Protein AF-A0A7J0DVC6-F1 (afdb_monomer)

pLDDT: mean 78.79, std 11.82, range [49.44, 97.19]

Sequence (98 aa):
MDFSSFLTSLGTSFMIFVILMLLFSWLSGKPGNKVIYYPNRILRGMDPWEGGSRTRSPITWIREALSSTERDVIAMSGVDSAAVYFVFLSTGLSLFSL

Organism: NCBI:txid165716

Structure (mmCIF, N/CA/C/O backbone):
data_AF-A0A7J0DVC6-F1
#
_entry.id   AF-A0A7J0DVC6-F1
#
loop_
_atom_site.group_PDB
_atom_site.id
_atom_site.type_symbol
_atom_site.label_atom_id
_atom_site.label_alt_id
_atom_site.label_comp_id
_atom_site.label_asym_id
_atom_site.label_entity_id
_atom_site.label_seq_id
_atom_site.pdbx_PDB_ins_code
_atom_site.Cartn_x
_atom_site.Cartn_y
_atom_site.Cartn_z
_atom_site.occupancy
_atom_site.B_iso_or_equiv
_atom_site.auth_seq_id
_atom_site.auth_comp_id
_atom_site.auth_asym_id
_atom_site.auth_atom_id
_atom_site.pdbx_PDB_model_num
ATOM 1 N N . MET A 1 1 ? 19.741 4.061 -23.049 1.00 61.84 1 MET A N 1
ATOM 2 C CA . MET A 1 1 ? 20.316 4.079 -21.688 1.00 61.84 1 MET A CA 1
ATOM 3 C C . MET A 1 1 ? 21.285 2.927 -21.578 1.00 61.84 1 MET A C 1
ATOM 5 O O . MET A 1 1 ? 20.954 1.852 -22.066 1.00 61.84 1 MET A O 1
ATOM 9 N N . ASP A 1 2 ? 22.436 3.136 -20.949 1.00 90.69 2 ASP A N 1
ATOM 10 C CA . ASP A 1 2 ? 23.340 2.031 -20.636 1.00 90.69 2 ASP A CA 1
ATOM 11 C C . ASP A 1 2 ? 22.668 1.090 -19.635 1.00 90.69 2 ASP A C 1
ATOM 13 O O . ASP A 1 2 ? 22.062 1.536 -18.656 1.00 90.69 2 ASP A O 1
ATOM 17 N N . PHE A 1 3 ? 22.761 -0.217 -19.885 1.00 90.56 3 PHE A N 1
ATOM 18 C CA . PHE A 1 3 ? 22.112 -1.241 -19.062 1.00 90.56 3 PHE A CA 1
ATOM 19 C C . PHE A 1 3 ? 22.518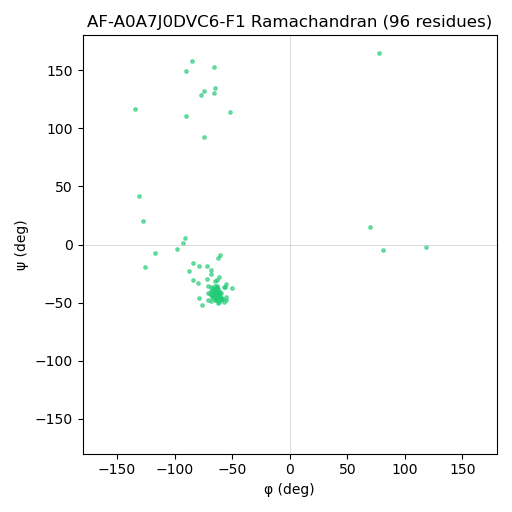 -1.140 -17.584 1.00 90.56 3 PHE A C 1
ATOM 21 O O . PHE A 1 3 ? 21.682 -1.293 -16.699 1.00 90.56 3 PHE A O 1
ATOM 28 N N . SER A 1 4 ? 23.780 -0.794 -17.317 1.00 91.06 4 SER A N 1
ATOM 29 C CA . SER A 1 4 ? 24.296 -0.561 -15.962 1.00 91.06 4 SER A CA 1
ATOM 30 C C . SER A 1 4 ? 23.584 0.599 -15.252 1.00 91.06 4 SER A C 1
ATOM 32 O O . SER A 1 4 ? 23.185 0.483 -14.091 1.00 91.06 4 SER A O 1
ATOM 34 N N . SER A 1 5 ? 23.345 1.701 -15.966 1.00 91.44 5 SER A N 1
ATOM 35 C CA . SER A 1 5 ? 22.646 2.877 -15.441 1.00 91.44 5 SER A CA 1
ATOM 36 C C . SER A 1 5 ? 21.169 2.579 -15.178 1.00 91.44 5 SER A C 1
ATOM 38 O O . SER A 1 5 ? 20.636 2.968 -14.139 1.00 91.44 5 SER A O 1
ATOM 40 N N . PHE A 1 6 ? 20.521 1.823 -16.073 1.00 93.88 6 PHE A N 1
ATOM 41 C CA . PHE A 1 6 ? 19.160 1.327 -15.856 1.00 93.88 6 PHE A CA 1
ATOM 42 C C . PHE A 1 6 ? 19.082 0.415 -14.625 1.00 93.88 6 PHE A C 1
ATOM 44 O O . PHE A 1 6 ? 18.245 0.637 -13.752 1.00 93.88 6 PHE A O 1
ATOM 51 N N . LEU A 1 7 ? 19.979 -0.569 -14.517 1.00 94.88 7 LEU A N 1
ATOM 52 C CA . LEU A 1 7 ? 19.994 -1.527 -13.413 1.00 94.88 7 LEU A CA 1
ATOM 53 C C . LEU A 1 7 ? 20.259 -0.844 -12.067 1.00 94.88 7 LEU A C 1
ATOM 55 O O . LEU A 1 7 ? 19.616 -1.172 -11.071 1.00 94.88 7 LEU A O 1
ATOM 59 N N . THR A 1 8 ? 21.151 0.146 -12.043 1.00 95.62 8 THR A N 1
ATOM 60 C CA . THR A 1 8 ? 21.430 0.950 -10.847 1.00 95.62 8 THR A CA 1
ATOM 61 C C . THR A 1 8 ? 20.203 1.758 -10.430 1.00 95.62 8 THR A C 1
ATOM 63 O O . THR A 1 8 ? 19.822 1.742 -9.258 1.00 95.62 8 THR A O 1
ATOM 66 N N . SER A 1 9 ? 19.537 2.428 -11.376 1.00 94.75 9 SER A N 1
ATOM 67 C CA . SER A 1 9 ? 18.305 3.170 -11.087 1.00 94.75 9 SER A CA 1
ATOM 68 C C . SER A 1 9 ? 17.196 2.241 -10.589 1.00 94.75 9 SER A C 1
ATOM 70 O O . SER A 1 9 ? 16.537 2.545 -9.601 1.00 94.75 9 SER A O 1
ATOM 72 N N . LEU A 1 10 ? 17.009 1.088 -11.232 1.00 95.75 10 LEU A N 1
ATOM 73 C CA . LEU A 1 10 ? 15.987 0.122 -10.844 1.00 95.75 10 LEU A CA 1
ATOM 74 C C . LEU A 1 10 ? 16.260 -0.442 -9.445 1.00 95.75 10 LEU A C 1
ATOM 76 O O . LEU A 1 10 ? 15.367 -0.463 -8.602 1.00 95.75 10 LEU A O 1
ATOM 80 N N . GLY A 1 11 ? 17.498 -0.865 -9.184 1.00 96.75 11 GLY A N 1
ATOM 81 C CA . GLY A 1 11 ? 17.900 -1.435 -7.901 1.00 96.75 11 GLY A CA 1
ATOM 82 C C . GLY A 1 11 ? 17.790 -0.434 -6.751 1.00 96.75 11 GLY A C 1
ATOM 83 O O . GLY A 1 11 ? 17.277 -0.778 -5.687 1.00 96.75 11 GLY A O 1
ATOM 84 N N . THR A 1 12 ? 18.205 0.817 -6.965 1.00 97.00 12 THR A N 1
ATOM 85 C CA . THR A 1 12 ? 18.079 1.877 -5.951 1.00 97.00 12 THR A CA 1
ATOM 86 C C . THR A 1 12 ? 16.616 2.202 -5.654 1.00 97.00 12 THR A C 1
ATOM 88 O O . THR A 1 12 ? 16.227 2.202 -4.486 1.00 97.00 12 THR A O 1
ATOM 91 N N . SER A 1 13 ? 15.777 2.396 -6.678 1.00 96.06 13 SER A N 1
ATOM 92 C CA . SER A 1 13 ? 14.338 2.620 -6.487 1.00 96.06 13 SER A CA 1
ATOM 93 C C . SER A 1 13 ? 13.654 1.436 -5.799 1.00 96.06 13 SER A C 1
ATOM 95 O O . SER A 1 13 ? 12.842 1.638 -4.897 1.00 96.06 13 SER A O 1
ATOM 97 N N . PHE A 1 14 ? 14.012 0.203 -6.163 1.00 95.31 14 PHE A N 1
ATOM 98 C CA . PHE A 1 14 ? 13.474 -1.001 -5.535 1.00 95.31 14 PHE A CA 1
ATOM 99 C C . PHE A 1 14 ? 13.884 -1.120 -4.060 1.00 95.31 14 PHE A C 1
ATOM 101 O O . PHE A 1 14 ? 13.047 -1.416 -3.211 1.00 95.31 14 PHE A O 1
ATOM 108 N N . MET A 1 15 ? 15.143 -0.832 -3.721 1.00 97.19 15 MET A N 1
ATOM 109 C CA . MET A 1 15 ? 15.597 -0.837 -2.325 1.00 97.19 15 MET A CA 1
ATOM 110 C C . MET A 1 15 ? 14.875 0.209 -1.480 1.00 97.19 15 MET A C 1
ATOM 112 O O . MET A 1 15 ? 14.421 -0.097 -0.378 1.00 97.19 15 MET A O 1
ATOM 116 N N . ILE A 1 16 ? 14.702 1.422 -2.011 1.00 96.44 16 ILE A N 1
ATOM 117 C CA . ILE A 1 16 ? 13.916 2.469 -1.349 1.00 96.44 16 ILE A CA 1
ATOM 118 C C . ILE A 1 16 ? 12.480 1.986 -1.125 1.00 96.44 16 ILE A C 1
ATOM 120 O O . ILE A 1 16 ? 11.963 2.101 -0.015 1.00 96.44 16 ILE A O 1
ATOM 124 N N . PHE A 1 17 ? 11.855 1.393 -2.145 1.00 93.88 17 PHE A N 1
ATOM 125 C CA . PHE A 1 17 ? 10.514 0.825 -2.034 1.00 93.88 17 PHE A CA 1
ATOM 126 C C . PHE A 1 17 ? 10.419 -0.212 -0.904 1.00 93.88 17 PHE A C 1
ATOM 128 O O . PHE A 1 17 ? 9.527 -0.117 -0.062 1.00 93.88 17 PHE A O 1
ATOM 135 N N . VAL A 1 18 ? 11.362 -1.156 -0.819 1.00 92.69 18 VAL A N 1
ATOM 136 C CA . VAL A 1 18 ? 11.384 -2.174 0.245 1.00 92.69 18 VAL A CA 1
ATOM 137 C C . VAL A 1 18 ? 11.504 -1.535 1.632 1.00 92.69 18 VAL A C 1
ATOM 139 O O . VAL A 1 18 ? 10.744 -1.888 2.535 1.00 92.69 18 VAL A O 1
ATOM 142 N N . ILE A 1 19 ? 12.405 -0.562 1.805 1.00 95.00 19 ILE A N 1
ATOM 143 C CA . ILE A 1 19 ? 12.581 0.155 3.078 1.00 95.00 19 ILE A CA 1
ATOM 144 C C . ILE A 1 19 ? 11.284 0.865 3.482 1.00 95.00 19 ILE A C 1
ATOM 146 O O . ILE A 1 19 ? 10.847 0.756 4.630 1.00 95.00 19 ILE A O 1
ATOM 150 N N . LEU A 1 20 ? 10.632 1.552 2.542 1.00 93.00 20 LEU A N 1
ATOM 151 C CA . LEU A 1 20 ? 9.365 2.238 2.792 1.00 93.00 20 LEU A CA 1
ATOM 152 C C . LEU A 1 20 ? 8.244 1.262 3.165 1.00 93.00 20 LEU A C 1
ATOM 154 O O . LEU A 1 20 ? 7.481 1.542 4.088 1.00 93.00 20 LEU A O 1
ATOM 158 N N . MET A 1 21 ? 8.166 0.098 2.515 1.00 88.00 21 MET A N 1
ATOM 159 C CA . MET A 1 21 ? 7.174 -0.930 2.849 1.00 88.00 21 MET A CA 1
ATOM 160 C C . MET A 1 21 ? 7.377 -1.500 4.259 1.00 88.00 21 MET A C 1
ATOM 162 O O . MET A 1 21 ? 6.400 -1.734 4.977 1.00 88.00 21 MET A O 1
ATOM 166 N N . LEU A 1 22 ? 8.630 -1.683 4.690 1.00 89.06 22 LEU A N 1
ATOM 167 C CA . LEU A 1 22 ? 8.950 -2.108 6.056 1.00 89.06 22 LEU A CA 1
ATOM 168 C C . LEU A 1 22 ? 8.575 -1.035 7.084 1.00 89.06 22 LEU A C 1
ATOM 170 O O . LEU A 1 22 ? 7.927 -1.347 8.086 1.00 89.06 22 LEU A O 1
ATOM 174 N N . LEU A 1 23 ? 8.917 0.230 6.815 1.00 90.50 23 LEU A N 1
ATOM 175 C CA . LEU A 1 23 ? 8.518 1.360 7.656 1.00 90.50 23 LEU A CA 1
ATOM 176 C C . LEU A 1 23 ? 6.994 1.451 7.766 1.00 90.50 23 LEU A C 1
ATOM 178 O O . LEU A 1 23 ? 6.467 1.539 8.871 1.00 90.50 23 LEU A O 1
ATOM 182 N N . PHE A 1 24 ? 6.270 1.355 6.651 1.00 87.19 24 PHE A N 1
ATOM 183 C CA . PHE A 1 24 ? 4.809 1.359 6.643 1.00 87.19 24 P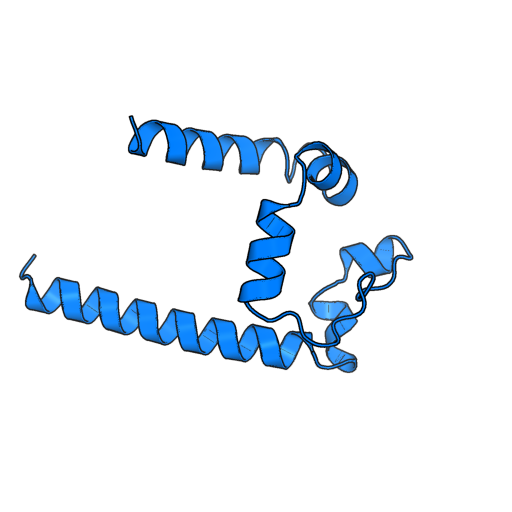HE A CA 1
ATOM 184 C C . PHE A 1 24 ? 4.223 0.244 7.517 1.00 87.19 24 PHE A C 1
ATOM 186 O O . PHE A 1 24 ? 3.366 0.502 8.367 1.00 87.19 24 PHE A O 1
ATOM 193 N N . SER A 1 25 ? 4.695 -0.994 7.346 1.00 84.31 25 SER A N 1
ATOM 194 C CA . SER A 1 25 ? 4.190 -2.131 8.119 1.00 84.31 25 SER A CA 1
ATOM 195 C C . SER A 1 25 ? 4.459 -1.960 9.619 1.00 84.31 25 SER A C 1
ATOM 197 O O . SER A 1 25 ? 3.595 -2.243 10.450 1.00 84.31 25 SER A O 1
ATOM 199 N N . TRP A 1 26 ? 5.622 -1.409 9.974 1.00 84.44 26 TRP A N 1
ATOM 200 C CA . TRP A 1 26 ? 5.980 -1.144 11.363 1.00 84.44 26 TRP A CA 1
ATOM 201 C C . TRP A 1 26 ? 5.176 0.004 11.989 1.00 84.44 26 TRP A C 1
ATOM 203 O O . TRP A 1 26 ? 4.642 -0.144 13.092 1.00 84.44 26 TRP A O 1
ATOM 213 N N . LEU A 1 27 ? 5.064 1.149 11.306 1.00 85.69 27 LEU A N 1
ATOM 214 C CA . LEU A 1 27 ? 4.364 2.321 11.833 1.00 85.69 27 LEU A CA 1
ATOM 215 C C . LEU A 1 27 ? 2.846 2.125 11.883 1.00 85.69 27 LEU A C 1
ATOM 217 O O . LEU A 1 27 ? 2.228 2.592 12.841 1.00 85.69 27 LEU A O 1
ATOM 221 N N . SER A 1 28 ? 2.248 1.428 10.913 1.00 80.44 28 SER A N 1
ATOM 222 C CA . SER A 1 28 ? 0.804 1.145 10.902 1.00 80.44 28 SER A CA 1
ATOM 223 C C . SER A 1 28 ? 0.375 0.181 12.015 1.00 80.44 28 SER A C 1
ATOM 225 O O . SER A 1 28 ? -0.763 0.250 12.478 1.00 80.44 28 SER A O 1
ATOM 227 N N . GLY A 1 29 ? 1.290 -0.670 12.499 1.00 75.25 29 GLY A N 1
ATOM 228 C CA . GLY A 1 29 ? 1.086 -1.570 13.641 1.00 75.25 29 GLY A CA 1
ATOM 229 C C . GLY A 1 29 ? 1.032 -0.877 15.008 1.00 75.25 29 GLY A C 1
ATOM 230 O O . GLY A 1 29 ? 0.547 -1.458 15.983 1.00 75.25 29 GLY A O 1
ATOM 231 N N . LYS A 1 30 ? 1.525 0.364 15.124 1.00 82.12 30 LYS A N 1
ATOM 232 C CA . LYS A 1 30 ? 1.555 1.079 16.408 1.00 82.12 30 LYS A CA 1
ATOM 233 C C . LYS A 1 30 ? 0.163 1.628 16.758 1.00 82.12 30 LYS A C 1
ATOM 235 O O . LYS A 1 30 ? -0.420 2.360 15.960 1.00 82.12 30 LYS A O 1
ATOM 240 N N . PRO A 1 31 ? -0.361 1.372 17.974 1.00 78.56 31 PRO A N 1
ATOM 241 C CA . PRO A 1 31 ? -1.721 1.766 18.346 1.00 78.56 31 PRO A CA 1
ATOM 242 C C . PRO A 1 31 ? -1.942 3.285 18.348 1.00 78.56 31 PRO A C 1
ATOM 244 O O . PRO A 1 31 ? -3.042 3.726 18.032 1.00 78.56 31 PRO A O 1
ATOM 247 N N . GLY A 1 32 ? -0.903 4.079 18.635 1.00 82.25 32 GLY A N 1
ATOM 248 C CA . GLY A 1 32 ? -0.968 5.544 18.567 1.00 82.25 32 GLY A CA 1
ATOM 249 C C . GLY A 1 32 ? -1.112 6.097 17.145 1.00 82.25 32 GLY A C 1
ATOM 250 O O . GLY A 1 32 ? -1.635 7.188 16.964 1.00 82.25 32 GLY A O 1
ATOM 251 N N . ASN A 1 33 ? -0.731 5.325 16.124 1.00 86.12 33 ASN A N 1
ATOM 252 C CA . ASN A 1 33 ? -0.765 5.771 14.732 1.00 86.12 33 ASN A CA 1
ATOM 253 C C . ASN A 1 33 ? -2.072 5.397 14.015 1.00 86.12 33 ASN A C 1
ATOM 255 O O . ASN A 1 33 ? -2.231 5.700 12.832 1.00 86.12 33 ASN A O 1
ATOM 259 N N . LYS A 1 34 ? -3.030 4.755 14.702 1.00 81.62 34 LYS A N 1
ATOM 260 C CA . LYS A 1 34 ? -4.298 4.317 14.091 1.00 81.62 34 LYS A CA 1
ATOM 261 C C . LYS A 1 34 ? -5.076 5.475 13.461 1.00 81.62 34 LYS A C 1
ATOM 263 O O . LYS A 1 34 ? -5.654 5.296 12.397 1.00 81.62 34 LYS A O 1
ATOM 268 N N . VAL A 1 35 ? -5.044 6.654 14.085 1.00 83.44 35 VAL A N 1
ATOM 269 C CA . VAL A 1 35 ? -5.725 7.863 13.589 1.00 83.44 35 VAL A CA 1
ATOM 270 C C . VAL A 1 35 ? -5.133 8.349 12.262 1.00 83.44 35 VAL A C 1
ATOM 272 O O . VAL A 1 35 ? -5.861 8.859 11.421 1.00 83.44 35 VAL A O 1
ATOM 275 N N . ILE A 1 36 ? -3.832 8.133 12.045 1.00 86.12 36 ILE A N 1
ATOM 276 C CA . ILE A 1 36 ? -3.124 8.544 10.826 1.00 86.12 36 ILE A CA 1
ATOM 277 C C . ILE A 1 36 ? -3.398 7.556 9.686 1.00 86.12 36 ILE A C 1
ATOM 279 O O . ILE A 1 36 ? -3.687 7.969 8.568 1.00 86.12 36 ILE A O 1
ATOM 283 N N . TYR A 1 37 ? -3.320 6.250 9.963 1.00 83.75 37 TYR A N 1
ATOM 284 C CA . TYR A 1 37 ? -3.424 5.216 8.924 1.00 83.75 37 TYR A CA 1
ATOM 285 C C . TYR A 1 37 ? -4.857 4.765 8.619 1.00 83.75 37 TYR A C 1
ATOM 287 O O . TYR A 1 37 ? -5.108 4.252 7.532 1.00 83.75 37 TYR A O 1
ATOM 295 N N . TYR A 1 38 ? -5.801 4.950 9.545 1.00 80.56 38 TYR A N 1
ATOM 296 C CA . TYR A 1 38 ? -7.185 4.489 9.392 1.00 80.56 38 TYR A CA 1
ATOM 297 C C . TYR A 1 38 ? -8.251 5.558 9.710 1.00 80.56 38 TYR A C 1
ATOM 299 O O . TYR A 1 38 ? -9.277 5.220 10.308 1.00 80.56 38 TYR A O 1
ATOM 307 N N . PRO A 1 39 ? -8.086 6.831 9.297 1.00 82.75 39 PRO A N 1
ATOM 308 C CA . PRO A 1 39 ? -9.024 7.897 9.652 1.00 82.75 39 PRO A CA 1
ATOM 309 C C . PRO A 1 39 ? -10.436 7.627 9.121 1.00 82.75 39 PRO A C 1
ATOM 311 O O . PRO A 1 39 ? -11.400 7.752 9.866 1.00 82.75 39 PRO A O 1
ATOM 314 N N . ASN A 1 40 ? -10.576 7.170 7.870 1.00 81.56 40 ASN A N 1
ATOM 315 C CA . ASN A 1 40 ? -11.886 6.890 7.266 1.00 81.56 40 ASN A CA 1
ATOM 316 C C . ASN A 1 40 ? -12.642 5.764 8.000 1.00 81.56 40 ASN A C 1
ATOM 318 O O . ASN A 1 40 ? -13.856 5.837 8.155 1.00 81.56 40 ASN A O 1
ATOM 322 N N . ARG A 1 41 ? -11.932 4.743 8.509 1.00 80.44 41 ARG A N 1
ATOM 323 C CA . ARG A 1 41 ? -12.558 3.677 9.313 1.00 80.44 41 ARG A CA 1
ATOM 324 C C . ARG A 1 41 ? -13.061 4.221 10.649 1.00 80.44 41 ARG A C 1
ATOM 326 O O . ARG A 1 41 ? -14.205 3.971 11.008 1.00 80.44 41 ARG A O 1
ATOM 333 N N . ILE A 1 42 ? -12.239 5.029 11.321 1.00 83.75 42 ILE A N 1
ATOM 334 C CA . ILE A 1 42 ? -12.581 5.660 12.603 1.00 83.75 42 ILE A CA 1
ATOM 335 C C . ILE A 1 42 ? -13.781 6.603 12.450 1.00 83.75 42 ILE A C 1
ATOM 337 O O . ILE A 1 42 ? -14.711 6.539 13.247 1.00 83.75 42 ILE A O 1
ATOM 341 N N . LEU A 1 43 ? -13.804 7.434 11.402 1.00 83.88 43 LEU A N 1
ATOM 342 C CA . LEU A 1 43 ? -14.914 8.353 11.115 1.00 83.88 43 LEU A CA 1
ATOM 343 C C . LEU A 1 43 ? -16.240 7.627 10.856 1.00 83.88 43 LEU A C 1
ATOM 345 O O . LEU A 1 43 ? -17.307 8.174 11.115 1.00 83.88 43 LEU A O 1
ATOM 349 N N . ARG A 1 44 ? -16.172 6.392 10.360 1.00 82.81 44 ARG A N 1
ATOM 350 C CA . ARG A 1 44 ? -17.327 5.528 10.094 1.00 82.81 44 ARG A CA 1
ATOM 351 C C . ARG A 1 44 ? -17.694 4.628 11.281 1.00 82.81 44 ARG A C 1
ATOM 353 O O . ARG A 1 44 ? -18.560 3.774 11.136 1.00 82.81 44 ARG A O 1
ATOM 360 N N . GLY A 1 45 ? -17.039 4.792 12.435 1.00 81.50 45 GLY A N 1
ATOM 361 C CA . GLY A 1 45 ? -17.283 3.984 13.634 1.00 81.50 45 GLY A CA 1
ATOM 362 C C . GLY A 1 45 ? -16.828 2.526 13.519 1.00 81.50 45 GLY A C 1
ATOM 363 O O . GLY A 1 45 ? -17.239 1.702 14.329 1.00 81.50 45 GLY A O 1
ATOM 364 N N . MET A 1 46 ? -15.999 2.200 12.524 1.00 78.88 46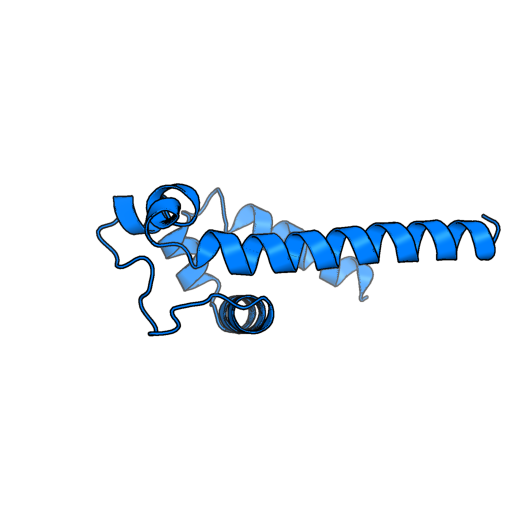 MET A N 1
ATOM 365 C CA . MET A 1 46 ? -15.491 0.847 12.300 1.00 78.88 46 MET A CA 1
ATOM 366 C C . MET A 1 46 ? -14.183 0.626 13.049 1.00 78.88 46 MET A C 1
ATOM 368 O O . MET A 1 46 ? -13.358 1.538 13.192 1.00 78.88 46 MET A O 1
ATOM 372 N N . ASP A 1 47 ? -13.949 -0.619 13.457 1.00 76.19 47 ASP A N 1
ATOM 373 C CA . ASP A 1 47 ? -12.678 -0.995 14.048 1.00 76.19 47 ASP A CA 1
ATOM 374 C C . ASP A 1 47 ? -11.559 -0.874 12.992 1.00 76.19 47 ASP A C 1
ATOM 376 O O . ASP A 1 47 ? -11.667 -1.419 11.885 1.00 76.19 47 ASP A O 1
ATOM 380 N N . PRO A 1 48 ? -10.427 -0.210 13.300 1.00 68.88 48 PRO A N 1
ATOM 381 C CA . PRO A 1 48 ? -9.301 -0.121 12.367 1.00 68.88 48 PRO A CA 1
ATOM 382 C C . PRO A 1 48 ? -8.685 -1.490 12.022 1.00 68.88 48 PRO A C 1
ATOM 384 O O . PRO A 1 48 ? -7.858 -1.577 11.118 1.00 68.88 48 PRO A O 1
ATOM 387 N N . TRP A 1 49 ? -9.069 -2.537 12.763 1.00 66.81 49 TRP A N 1
ATOM 388 C CA . TRP A 1 49 ? -8.467 -3.871 12.772 1.00 66.81 49 TRP A CA 1
ATOM 389 C C . TRP A 1 49 ? -9.473 -5.013 12.561 1.00 66.81 49 TRP A C 1
ATOM 391 O O . TRP A 1 49 ? -9.164 -6.150 12.927 1.00 66.81 49 TRP A O 1
ATOM 401 N N . GLU A 1 50 ? -10.662 -4.753 12.005 1.00 55.81 50 GLU A N 1
ATOM 402 C CA . GLU A 1 50 ? -11.592 -5.835 11.633 1.00 55.81 50 GLU A CA 1
ATOM 403 C C . GLU A 1 50 ? -10.865 -6.874 10.758 1.00 55.81 50 GLU A C 1
ATOM 405 O O . GLU A 1 50 ? -10.400 -6.556 9.664 1.00 55.81 50 GLU A O 1
ATOM 410 N N . GLY A 1 51 ? -10.695 -8.097 11.283 1.00 55.59 51 GLY A N 1
ATOM 411 C CA . GLY A 1 51 ? -9.918 -9.179 10.654 1.00 55.59 51 GLY A CA 1
ATOM 412 C C . GLY A 1 51 ? -8.701 -9.695 11.444 1.00 55.59 51 GLY A C 1
ATOM 413 O O . GLY A 1 51 ? -8.055 -10.644 11.011 1.00 55.59 51 GLY A O 1
ATOM 414 N N . GLY A 1 52 ? -8.378 -9.129 12.613 1.00 49.44 52 GLY A N 1
ATOM 415 C CA . GLY A 1 52 ? -7.555 -9.801 13.636 1.00 49.44 52 GLY A CA 1
ATOM 416 C C . GLY A 1 52 ? -6.026 -9.789 13.465 1.00 49.44 52 GLY A C 1
ATOM 417 O O . GLY A 1 52 ? -5.324 -10.208 14.385 1.00 49.44 52 GLY A O 1
ATOM 418 N N . SER A 1 53 ? -5.461 -9.273 12.368 1.00 50.53 53 SER A N 1
ATOM 419 C CA . SER A 1 53 ? -3.996 -9.136 12.267 1.00 50.53 53 SER A CA 1
ATOM 420 C C . SER A 1 53 ? -3.525 -7.788 12.798 1.00 50.53 53 SER A C 1
ATOM 422 O O . SER A 1 53 ? -3.709 -6.761 12.155 1.00 50.53 53 SER A O 1
ATOM 424 N N . ARG A 1 54 ? -2.836 -7.809 13.944 1.00 54.31 54 ARG A N 1
ATOM 425 C CA . ARG A 1 54 ? -2.204 -6.658 14.625 1.00 54.31 54 ARG A CA 1
ATOM 426 C C . ARG A 1 54 ? -1.121 -5.956 13.782 1.00 54.31 54 ARG A C 1
ATOM 428 O O . ARG A 1 54 ? -0.640 -4.889 14.153 1.00 54.31 54 ARG A O 1
ATOM 435 N N . THR A 1 55 ? -0.745 -6.553 12.652 1.00 56.06 55 THR A N 1
ATOM 436 C CA . THR A 1 55 ? 0.222 -6.053 11.674 1.00 56.06 55 THR A CA 1
ATOM 437 C C . THR A 1 55 ? -0.342 -6.224 10.261 1.00 56.06 55 THR A C 1
ATOM 439 O O . THR A 1 55 ? -0.558 -7.343 9.784 1.00 56.06 55 THR A O 1
ATOM 442 N N . ARG A 1 56 ? -0.571 -5.115 9.544 1.00 61.88 56 ARG A N 1
ATOM 443 C CA . ARG A 1 56 ? -0.700 -5.162 8.081 1.00 61.88 56 ARG A CA 1
ATOM 444 C C . ARG A 1 56 ? 0.696 -5.355 7.502 1.00 61.88 56 ARG A C 1
ATOM 446 O O . ARG A 1 56 ? 1.459 -4.408 7.319 1.00 61.88 56 ARG A O 1
ATOM 453 N N . SER A 1 57 ? 1.066 -6.612 7.289 1.00 66.69 57 SER A N 1
ATOM 454 C CA . SER A 1 57 ? 2.212 -6.939 6.448 1.00 66.69 57 SER A CA 1
ATOM 455 C C . SER A 1 57 ? 1.905 -6.531 4.997 1.00 66.69 57 SER A C 1
ATOM 457 O O . SER A 1 57 ? 0.734 -6.538 4.601 1.00 66.69 57 SER A O 1
ATOM 459 N N . PRO A 1 58 ? 2.920 -6.208 4.181 1.00 69.06 58 PRO A N 1
ATOM 460 C CA . PRO A 1 58 ? 2.735 -5.938 2.753 1.00 69.06 58 PRO A CA 1
ATOM 461 C C . PRO A 1 58 ? 1.927 -7.035 2.047 1.00 69.06 58 PRO A C 1
ATOM 463 O O . PRO A 1 58 ? 1.063 -6.751 1.227 1.00 69.06 58 PRO A O 1
ATOM 466 N N . ILE A 1 59 ? 2.150 -8.292 2.436 1.00 75.31 59 ILE A N 1
ATOM 467 C CA . ILE A 1 59 ? 1.499 -9.471 1.859 1.00 75.31 59 ILE A CA 1
ATOM 468 C C . ILE A 1 59 ? 0.012 -9.520 2.226 1.00 75.31 59 ILE A C 1
ATOM 470 O O . ILE A 1 59 ? -0.822 -9.808 1.369 1.00 75.31 59 ILE A O 1
ATOM 474 N N . THR A 1 60 ? -0.341 -9.225 3.482 1.00 73.00 60 THR A N 1
ATOM 475 C CA . THR A 1 60 ? -1.748 -9.217 3.903 1.00 73.00 60 THR A CA 1
ATOM 476 C C . THR A 1 60 ? -2.534 -8.092 3.247 1.00 73.00 60 THR A C 1
ATOM 478 O O . THR A 1 60 ? -3.647 -8.352 2.807 1.00 73.00 60 THR A O 1
ATOM 481 N N . TRP A 1 61 ? -1.960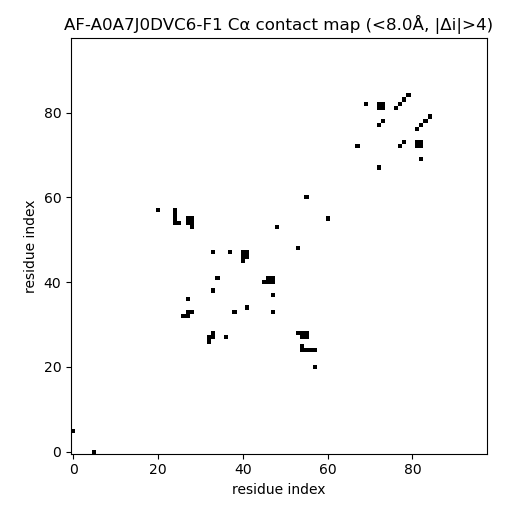 -6.891 3.101 1.00 73.06 61 TRP A N 1
ATOM 482 C CA . TRP A 1 61 ?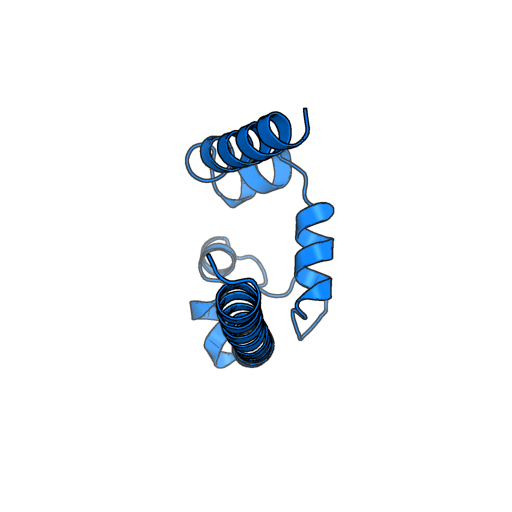 -2.605 -5.827 2.323 1.00 73.06 61 TRP A CA 1
ATOM 483 C C . TRP A 1 61 ? -2.779 -6.245 0.860 1.00 73.06 61 TRP A C 1
ATOM 485 O O . TRP A 1 61 ? -3.891 -6.159 0.355 1.00 73.06 61 TRP A O 1
ATOM 495 N N . ILE A 1 62 ? -1.739 -6.744 0.182 1.00 78.00 62 ILE A N 1
ATOM 496 C CA . ILE A 1 62 ? -1.864 -7.166 -1.225 1.00 78.00 62 ILE A CA 1
ATOM 497 C C . ILE A 1 62 ? -2.982 -8.202 -1.382 1.00 78.00 62 ILE A C 1
ATOM 499 O O . ILE A 1 62 ? -3.822 -8.077 -2.270 1.00 78.00 62 ILE A O 1
ATOM 503 N N . ARG A 1 63 ? -3.042 -9.193 -0.485 1.00 77.31 63 ARG A N 1
ATOM 504 C CA . ARG A 1 63 ? -4.100 -10.207 -0.502 1.00 77.31 63 ARG A CA 1
ATOM 505 C C . ARG A 1 63 ? -5.485 -9.602 -0.270 1.00 77.31 63 ARG A C 1
ATOM 507 O O . ARG A 1 63 ? -6.410 -9.959 -0.987 1.00 77.31 63 ARG A O 1
ATOM 514 N N . GLU A 1 64 ? -5.616 -8.691 0.692 1.00 74.62 64 GLU A N 1
ATOM 515 C CA . GLU A 1 64 ? -6.867 -7.982 0.984 1.00 74.62 64 GLU A CA 1
ATOM 516 C C . GLU A 1 64 ? -7.325 -7.135 -0.213 1.00 74.62 64 GLU A C 1
ATOM 518 O O . GLU A 1 64 ? -8.497 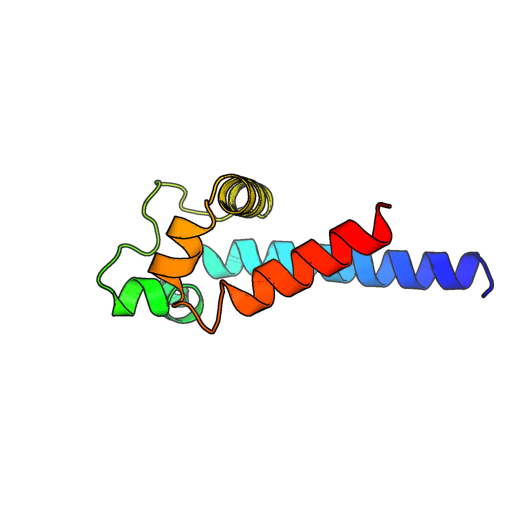-7.175 -0.584 1.00 74.62 64 GLU A O 1
ATOM 523 N N . ALA A 1 65 ? -6.398 -6.427 -0.864 1.00 75.38 65 ALA A N 1
ATOM 524 C CA . ALA A 1 65 ? -6.663 -5.607 -2.041 1.00 75.38 65 ALA A CA 1
ATOM 525 C C . ALA A 1 65 ? -7.131 -6.453 -3.232 1.00 75.38 65 ALA A C 1
ATOM 527 O O . ALA A 1 65 ? -8.073 -6.066 -3.912 1.00 75.38 65 ALA A O 1
ATOM 528 N N . LEU A 1 66 ? -6.523 -7.624 -3.446 1.00 76.75 66 LEU A N 1
ATOM 529 C CA . LEU A 1 66 ? -6.938 -8.559 -4.496 1.00 76.75 66 LEU A CA 1
ATOM 530 C C . LEU A 1 66 ? -8.272 -9.252 -4.190 1.00 76.75 66 LEU A C 1
ATOM 532 O O . LEU A 1 66 ? -8.988 -9.620 -5.114 1.00 76.75 66 LEU A O 1
ATOM 536 N N . SER A 1 67 ? -8.608 -9.454 -2.913 1.00 76.88 67 SER A N 1
ATOM 537 C CA . SER A 1 67 ? -9.891 -10.050 -2.514 1.00 76.88 67 SER A CA 1
ATOM 538 C C . SER A 1 67 ? -11.049 -9.053 -2.442 1.00 76.88 67 SER A C 1
ATOM 540 O O . SER A 1 67 ? -12.199 -9.476 -2.366 1.00 76.88 67 SER A O 1
ATOM 542 N N . SER A 1 68 ? -10.760 -7.750 -2.418 1.00 73.94 68 SER A N 1
ATOM 543 C CA . SER A 1 68 ? -11.777 -6.703 -2.303 1.00 73.94 68 SER A CA 1
ATOM 544 C C . SER A 1 68 ? -12.523 -6.544 -3.622 1.00 73.94 68 SER A C 1
ATOM 546 O O . SER A 1 68 ? -11.904 -6.428 -4.679 1.00 73.94 68 SER A O 1
ATOM 548 N N . THR A 1 69 ? -13.854 -6.513 -3.572 1.00 77.38 69 THR A N 1
ATOM 549 C CA . THR A 1 69 ? -14.658 -6.298 -4.778 1.00 77.38 69 THR A CA 1
ATOM 550 C C . THR A 1 69 ? -14.815 -4.809 -5.080 1.00 77.38 69 THR A C 1
ATOM 552 O O . THR A 1 69 ? -14.739 -3.965 -4.186 1.00 77.38 69 THR A O 1
ATOM 555 N N . GLU A 1 70 ? -15.117 -4.463 -6.334 1.00 71.12 70 GLU A N 1
ATOM 556 C CA . GLU A 1 70 ? -15.439 -3.079 -6.718 1.00 71.12 70 GLU A CA 1
ATOM 557 C C . GLU A 1 70 ? -16.591 -2.499 -5.884 1.00 71.12 70 GLU A C 1
ATOM 559 O O . GLU A 1 70 ? -16.578 -1.321 -5.537 1.00 71.12 70 GLU A O 1
ATOM 564 N N . ARG A 1 71 ? -17.567 -3.333 -5.498 1.00 72.50 71 ARG A N 1
ATOM 565 C CA . ARG A 1 71 ? -18.691 -2.919 -4.644 1.00 72.50 71 ARG A CA 1
ATOM 566 C C . ARG A 1 71 ? -18.222 -2.511 -3.248 1.00 72.50 71 ARG A C 1
ATOM 568 O O . ARG A 1 71 ? -18.680 -1.489 -2.742 1.00 72.50 71 ARG A O 1
ATOM 575 N N . ASP A 1 72 ? -17.286 -3.259 -2.665 1.00 72.50 72 ASP A N 1
ATOM 576 C CA . ASP A 1 72 ? -16.700 -2.943 -1.355 1.00 72.50 72 ASP A CA 1
ATOM 577 C C . ASP A 1 72 ? -15.903 -1.637 -1.415 1.00 72.50 72 ASP A C 1
ATOM 579 O O . ASP A 1 72 ? -16.000 -0.782 -0.533 1.00 72.50 72 ASP A O 1
ATOM 583 N N . VAL A 1 73 ? -15.159 -1.448 -2.507 1.00 72.69 73 VAL A N 1
ATOM 584 C CA . VAL A 1 73 ? -14.367 -0.245 -2.771 1.00 72.69 73 VAL A CA 1
ATOM 585 C C . VAL A 1 73 ? -15.268 0.986 -2.943 1.00 72.69 73 VAL A C 1
ATOM 587 O O . VAL A 1 73 ? -15.015 2.030 -2.334 1.00 72.69 73 VAL A O 1
ATOM 590 N N . ILE A 1 74 ? -16.365 0.874 -3.694 1.00 75.38 74 ILE A N 1
ATOM 591 C CA . ILE A 1 74 ? -17.345 1.958 -3.870 1.00 75.38 74 ILE A CA 1
ATOM 592 C C . ILE A 1 74 ? -18.026 2.300 -2.539 1.00 75.38 74 ILE A C 1
ATOM 594 O O . ILE A 1 74 ? -18.127 3.476 -2.182 1.00 75.38 74 ILE A O 1
ATOM 598 N N . ALA A 1 75 ? -18.442 1.293 -1.767 1.00 74.06 75 ALA A N 1
ATOM 599 C CA . ALA A 1 75 ? -19.088 1.498 -0.471 1.00 74.06 75 ALA A CA 1
ATOM 600 C C . ALA A 1 75 ? -18.158 2.185 0.551 1.00 74.06 75 ALA A C 1
ATOM 602 O O . ALA A 1 75 ? -18.595 3.034 1.336 1.00 74.06 75 ALA A O 1
ATOM 603 N N . MET A 1 76 ? -16.860 1.864 0.528 1.00 71.19 76 MET A N 1
ATOM 604 C CA . MET A 1 76 ? -15.865 2.384 1.475 1.00 71.19 76 MET A CA 1
ATOM 605 C C . MET A 1 76 ? -15.289 3.758 1.115 1.00 71.19 76 MET A C 1
ATOM 607 O O . MET A 1 76 ? -14.940 4.522 2.020 1.00 71.19 76 MET A O 1
ATOM 611 N N . SER A 1 77 ? -15.193 4.096 -0.172 1.00 66.81 77 SER A N 1
ATOM 612 C CA . SER A 1 77 ? -14.495 5.313 -0.641 1.00 66.81 77 SER A CA 1
ATOM 613 C C . SER A 1 77 ? -15.388 6.330 -1.351 1.00 66.81 77 SER A C 1
ATOM 615 O O . SER A 1 77 ? -14.927 7.433 -1.656 1.00 66.81 77 SER A O 1
ATOM 617 N N . GLY A 1 78 ? -16.647 5.975 -1.616 1.00 65.44 78 GLY A N 1
ATOM 618 C CA . GLY A 1 78 ? -17.520 6.742 -2.497 1.00 65.44 78 GLY A CA 1
ATOM 619 C C . GLY A 1 78 ? -17.202 6.510 -3.978 1.00 65.44 78 GLY A C 1
ATOM 620 O O . GLY A 1 78 ? -16.153 5.973 -4.342 1.00 65.44 78 GLY A O 1
ATOM 621 N N . VAL A 1 79 ? -18.138 6.915 -4.837 1.00 60.97 79 VAL A N 1
ATOM 622 C CA . VAL A 1 79 ? -18.091 6.674 -6.289 1.00 60.97 79 VAL A CA 1
ATOM 623 C C . VAL A 1 79 ? -16.948 7.455 -6.956 1.00 60.97 79 VAL A C 1
ATOM 625 O O . VAL A 1 79 ? -16.197 6.876 -7.740 1.00 60.97 79 VAL A O 1
ATOM 628 N N . ASP A 1 80 ? -16.750 8.724 -6.587 1.00 58.59 80 ASP A N 1
ATOM 629 C CA . ASP A 1 80 ? -15.776 9.617 -7.238 1.00 58.59 80 ASP A CA 1
ATOM 630 C C . ASP A 1 80 ? -14.316 9.188 -7.032 1.00 58.59 80 ASP A C 1
ATOM 632 O O . ASP A 1 80 ? -13.521 9.183 -7.971 1.00 58.59 80 ASP A O 1
ATOM 636 N N . SER A 1 81 ? -13.948 8.792 -5.812 1.00 60.34 81 SER A N 1
ATOM 637 C CA . SER A 1 81 ? -12.547 8.524 -5.459 1.00 60.34 81 SER A CA 1
ATOM 638 C C . SER A 1 81 ? -12.062 7.159 -5.933 1.00 60.34 81 SER A C 1
ATOM 640 O O . SER A 1 81 ? -10.880 6.996 -6.225 1.00 60.34 81 SER A O 1
ATOM 642 N N . ALA A 1 82 ? -12.943 6.158 -5.955 1.00 58.78 82 ALA A N 1
ATOM 643 C CA . ALA A 1 82 ? -12.498 4.776 -6.082 1.00 58.78 82 ALA A CA 1
ATOM 644 C C . ALA A 1 82 ? -13.132 3.988 -7.222 1.00 58.78 82 ALA A C 1
ATOM 646 O O . ALA A 1 82 ? -12.509 3.032 -7.663 1.00 58.78 82 ALA A O 1
ATOM 647 N N . ALA A 1 83 ? -14.278 4.398 -7.775 1.00 62.34 83 ALA A N 1
ATOM 648 C CA . ALA A 1 83 ? -14.745 3.793 -9.022 1.00 62.34 83 ALA A CA 1
ATOM 649 C C . ALA A 1 83 ? -13.941 4.340 -10.209 1.00 62.34 83 ALA A C 1
ATOM 651 O O . ALA A 1 83 ? -13.351 3.581 -10.971 1.00 62.34 83 ALA A O 1
ATOM 652 N N . VAL A 1 84 ? -13.849 5.667 -10.331 1.00 72.44 84 VAL A N 1
ATOM 653 C CA . VAL A 1 84 ? -13.259 6.310 -11.516 1.00 72.44 84 VAL A CA 1
ATOM 654 C C . VAL A 1 84 ? -11.749 6.066 -11.604 1.00 72.44 84 VAL A C 1
ATOM 656 O O . VAL A 1 84 ? -11.256 5.631 -12.644 1.00 72.44 84 VAL A O 1
ATOM 659 N N . TYR A 1 85 ? -11.006 6.276 -10.513 1.00 73.31 85 TYR A N 1
ATOM 660 C CA . TYR A 1 85 ? -9.551 6.080 -10.511 1.00 73.31 85 TYR A CA 1
ATOM 661 C C . TYR A 1 85 ? -9.138 4.610 -10.645 1.00 73.31 85 TYR A C 1
ATOM 663 O O . TYR A 1 85 ? -8.147 4.316 -11.313 1.00 73.31 85 TYR A O 1
ATOM 671 N N . PHE A 1 86 ? -9.885 3.678 -10.048 1.00 76.75 86 PHE A N 1
ATOM 672 C CA . PHE A 1 86 ? -9.558 2.255 -10.139 1.00 76.75 86 PHE A CA 1
ATOM 673 C C . PHE A 1 86 ? -9.831 1.709 -11.543 1.00 76.75 86 PHE A C 1
ATOM 675 O O . PHE A 1 86 ? -8.980 1.016 -12.097 1.00 76.75 86 PHE A O 1
ATOM 682 N N . VAL A 1 87 ? -10.955 2.105 -12.157 1.00 78.69 87 VAL A N 1
ATOM 683 C CA . VAL A 1 87 ? -11.270 1.784 -13.558 1.00 78.69 87 VAL A CA 1
ATOM 684 C C . VAL A 1 87 ? -10.245 2.402 -14.510 1.00 78.69 87 VAL A C 1
ATOM 686 O O . VAL A 1 87 ? -9.816 1.754 -15.461 1.00 78.69 87 VAL A O 1
ATOM 689 N N . PHE A 1 88 ? -9.791 3.630 -14.252 1.00 82.19 88 PHE A N 1
ATOM 690 C CA . PHE A 1 88 ? -8.738 4.254 -15.053 1.00 82.19 88 PHE A CA 1
ATOM 691 C C . PHE A 1 88 ? -7.425 3.453 -15.008 1.00 82.19 88 PHE A C 1
ATOM 693 O O . PHE A 1 88 ? -6.849 3.145 -16.053 1.00 82.19 88 PHE A O 1
ATOM 700 N N . LEU A 1 89 ? -6.974 3.060 -13.812 1.00 82.75 89 LEU A N 1
ATOM 701 C CA . LEU A 1 89 ? -5.754 2.264 -13.640 1.00 82.75 89 LEU A CA 1
ATOM 702 C C . LEU A 1 89 ? -5.882 0.860 -14.248 1.00 82.75 89 LEU A C 1
ATOM 704 O O . LEU A 1 89 ? -4.948 0.399 -14.904 1.00 82.75 89 LEU A O 1
ATOM 708 N N . SER A 1 90 ? -7.027 0.191 -14.075 1.00 81.25 90 SER A N 1
ATOM 709 C CA . SER A 1 90 ? -7.262 -1.139 -14.652 1.00 81.25 90 SER A CA 1
ATOM 710 C C . SER A 1 90 ? -7.318 -1.095 -16.179 1.00 81.25 90 SER A C 1
ATOM 712 O O . SER A 1 90 ? -6.768 -1.976 -16.842 1.00 81.25 90 SER A O 1
ATOM 714 N N . THR A 1 91 ? -7.896 -0.035 -16.747 1.00 85.19 91 THR A N 1
ATOM 715 C CA . THR A 1 91 ? -7.915 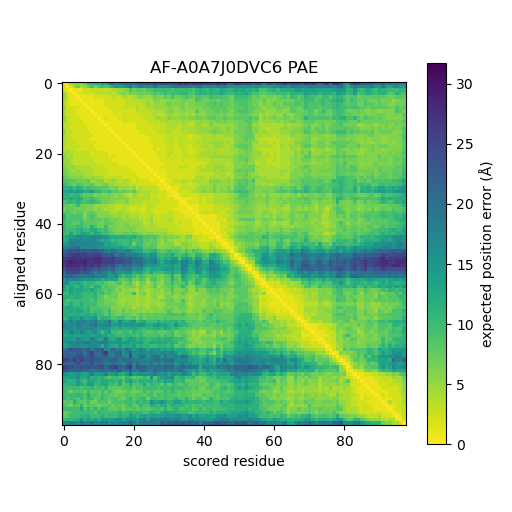0.200 -18.196 1.00 85.19 91 THR A CA 1
ATOM 716 C C . THR A 1 91 ? -6.502 0.422 -18.730 1.00 85.19 91 THR A C 1
ATOM 718 O O . THR A 1 91 ? -6.124 -0.191 -19.725 1.00 85.19 91 THR A O 1
ATOM 721 N N . GLY A 1 92 ? -5.683 1.230 -18.046 1.00 86.31 92 GLY A N 1
ATOM 722 C CA . GLY A 1 92 ? -4.276 1.430 -18.408 1.00 86.31 92 GLY A CA 1
ATOM 723 C C . GLY A 1 92 ? -3.461 0.133 -18.376 1.00 86.31 92 GLY A C 1
ATOM 724 O O . GLY A 1 92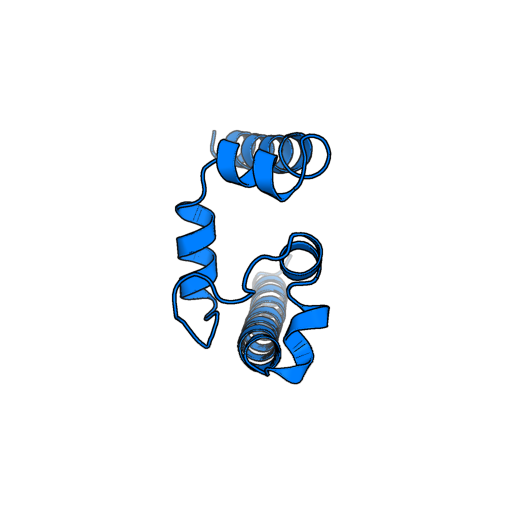 ? -2.690 -0.135 -19.296 1.00 86.31 92 GLY A O 1
ATOM 725 N N . LEU A 1 93 ? -3.673 -0.710 -17.361 1.00 84.69 93 LEU A N 1
ATOM 726 C CA . LEU A 1 93 ? -3.026 -2.022 -17.267 1.00 84.69 93 LEU A CA 1
ATOM 727 C C . LEU A 1 93 ? -3.491 -2.976 -18.383 1.00 84.69 93 LEU A C 1
ATOM 729 O O . LEU A 1 93 ? -2.684 -3.711 -18.952 1.00 84.69 93 LEU A O 1
ATOM 733 N N . SER A 1 94 ? -4.781 -2.935 -18.724 1.00 85.25 94 SER A N 1
ATOM 734 C CA . SER A 1 94 ? -5.366 -3.731 -19.811 1.00 85.25 94 SER A CA 1
ATOM 735 C C . SER A 1 94 ? -4.798 -3.325 -21.171 1.00 85.25 94 SER A C 1
ATOM 737 O O . SER A 1 94 ? -4.463 -4.185 -21.970 1.00 85.25 94 SER A O 1
ATOM 739 N N . LEU A 1 95 ? -4.609 -2.025 -21.412 1.00 89.75 95 LEU A N 1
ATOM 740 C CA . LEU A 1 95 ? -3.997 -1.507 -22.641 1.00 89.75 95 LEU A CA 1
ATOM 741 C C . LEU A 1 95 ? -2.530 -1.923 -22.807 1.00 89.75 95 LEU A C 1
ATOM 743 O O . LEU A 1 95 ? -2.094 -2.148 -23.926 1.00 89.75 95 LEU A O 1
ATOM 747 N N . PHE A 1 96 ? -1.767 -2.014 -21.714 1.00 83.12 96 PHE A N 1
ATOM 748 C CA . PHE A 1 96 ? -0.361 -2.443 -21.749 1.00 83.12 96 PHE A CA 1
ATOM 749 C C . PHE A 1 96 ? -0.172 -3.962 -21.863 1.00 83.12 96 PHE A C 1
ATOM 751 O O . PHE A 1 96 ? 0.932 -4.409 -22.171 1.00 83.12 96 PHE A O 1
ATOM 758 N N . SER A 1 97 ? -1.201 -4.750 -21.546 1.00 77.38 97 SER A N 1
ATOM 759 C CA . SER A 1 97 ? -1.155 -6.221 -21.568 1.00 77.38 97 SER A CA 1
ATOM 760 C C . SER A 1 97 ? -1.737 -6.839 -22.844 1.00 77.38 97 SER A C 1
ATOM 762 O O . SER A 1 97 ? -1.671 -8.060 -22.999 1.00 77.38 97 SER A O 1
ATOM 764 N N . LEU A 1 98 ? -2.282 -6.003 -23.732 1.00 58.25 98 LEU A N 1
ATOM 765 C CA . LEU A 1 98 ? -2.840 -6.343 -25.043 1.00 58.25 98 LEU A CA 1
ATOM 766 C C . LEU A 1 98 ? -1.783 -6.143 -26.137 1.00 58.25 98 LEU A C 1
ATOM 768 O O . LEU A 1 98 ? -1.722 -7.004 -27.041 1.00 58.25 98 LEU A O 1
#

Mean predicted aligned error: 8.59 Å

Nearest PDB structures (foldseek):
  8u53-assembly1_B  TM=8.938E-01  e=8.740E-07  Arabidopsis thaliana
  8xvy-assembly1_B  TM=8.862E-01  e=2.143E-06  Arabi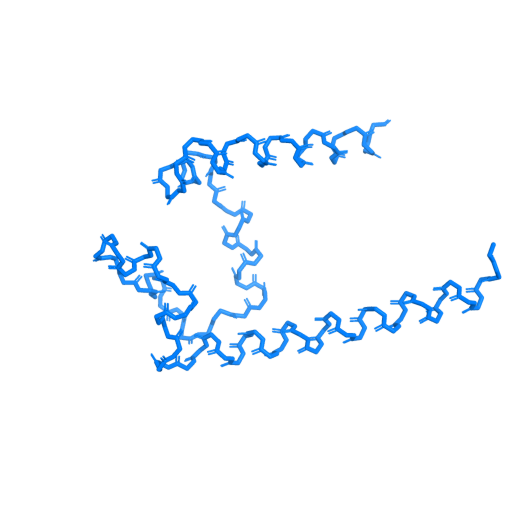dopsis thaliana
  8xw0-assembly1_A  TM=8.859E-01  e=3.147E-06  Arabidopsis thaliana

Secondary structure (DSSP, 8-state):
--HHHHHHHHHHHHHHHHHHHHHHHHHHTSGGGHHHH-HHHHHTT--TTTTS-SS--HHHHHHHHHH--HHHHHHHH-HHHHHHHHHHHHHHHHHHH-

Solvent-accessible surface area (backbone atoms only — not comparable to full-atom values): 5706 Å² total; per-residue (Å²): 129,58,67,68,62,52,51,51,53,50,51,52,54,49,52,52,49,54,53,51,51,52,49,49,27,57,50,60,39,36,80,87,36,41,68,77,74,31,43,72,37,52,78,68,75,42,70,84,53,81,85,76,59,75,51,57,42,72,66,56,47,54,52,51,60,73,69,54,48,71,67,57,44,28,74,74,55,37,59,77,67,40,44,54,54,48,52,50,50,52,49,55,52,50,65,75,74,107

Radius of gyration: 17.18 Å; Cα contacts (8 Å, |Δi|>4): 40; chains: 1; bounding box: 43×20×44 Å

Foldseek 3Di:
DPPVVVVVVVVVVVVVVVVVLVVCQVQCLDPVCLCVPPVLCVVVVHDSCVPPDSTPRVVNVVVVVVPDDLVNQCVSPNCVPGVVVVVVVVVVVVVVVD

InterPro domains:
  IPR032880 CSC1/OSCA1-like, N-terminal transmembrane domain [PF13967] (5-97)
  IPR045122 Calcium permeable stress-gated cation channel 1-like [PTHR13018] (1-97)